Protein AF-A0A433WEA9-F1 (afdb_monomer_lite)

Organism: NCBI:txid1233460

pLDDT: mean 74.11, std 17.72, range [36.09, 95.31]

Sequence (149 aa):
MQQNKCPNCGATIFSIPPVAKDQLKVNVDCEYCGSQFTISNPAYRPEPVVNTTINTFTATYTHTNTATQSGNSGWKNAPDWQHKVTRFLGYFVGWLLLPLVIGCWIGSFRDPAGLPYLVSIMLTGFVFFFILLARASSRELRKRKNEGR

Structure (mmCIF, N/CA/C/O backbone):
data_AF-A0A433WEA9-F1
#
_entry.id   AF-A0A433WEA9-F1
#
loop_
_atom_site.group_PDB
_atom_site.id
_atom_site.type_symbol
_atom_site.label_atom_id
_atom_site.label_alt_id
_atom_site.label_comp_id
_atom_site.label_asym_id
_atom_site.label_entity_id
_atom_site.label_seq_id
_atom_site.pdbx_PDB_ins_code
_atom_site.Cartn_x
_atom_site.Cartn_y
_atom_site.Cartn_z
_atom_site.occupancy
_atom_site.B_iso_or_equiv
_atom_site.auth_seq_id
_atom_site.auth_comp_id
_atom_site.auth_asym_id
_atom_site.auth_atom_id
_atom_site.pdbx_PDB_model_num
ATOM 1 N N . MET A 1 1 ? -12.348 34.747 18.398 1.00 49.44 1 MET A N 1
ATOM 2 C CA . MET A 1 1 ? -12.933 33.553 17.751 1.00 49.44 1 MET A CA 1
ATOM 3 C C . MET A 1 1 ? -12.244 32.335 18.350 1.00 49.44 1 MET A C 1
ATOM 5 O O . MET A 1 1 ? -11.028 32.249 18.232 1.00 49.44 1 MET A O 1
ATOM 9 N N . GLN A 1 2 ? -12.955 31.480 19.091 1.00 57.06 2 GLN A N 1
ATOM 10 C CA . GLN A 1 2 ? -12.360 30.251 19.635 1.00 57.06 2 GLN A CA 1
ATOM 11 C C . GLN A 1 2 ? -12.162 29.258 18.487 1.00 57.06 2 GLN A C 1
ATOM 13 O O . GLN A 1 2 ? -13.126 28.879 17.831 1.00 57.06 2 GLN A O 1
ATOM 18 N N . GLN A 1 3 ? -10.910 28.889 18.219 1.00 62.62 3 GLN A N 1
ATOM 19 C CA . GLN A 1 3 ? -10.573 27.856 17.244 1.00 62.62 3 GLN A CA 1
ATOM 20 C C . GLN A 1 3 ? -10.531 26.518 17.973 1.00 62.62 3 GLN A C 1
ATOM 22 O O . GLN A 1 3 ? -9.592 26.249 18.721 1.00 62.62 3 GLN A O 1
ATOM 27 N N . ASN A 1 4 ? -11.540 25.681 17.754 1.00 67.31 4 ASN A N 1
ATOM 28 C CA . ASN A 1 4 ? -11.545 24.328 18.291 1.00 67.31 4 ASN A CA 1
ATOM 29 C C . ASN A 1 4 ? -11.061 23.367 17.205 1.00 67.31 4 ASN A C 1
ATOM 31 O O . ASN A 1 4 ? -11.465 23.450 16.045 1.00 67.31 4 ASN A O 1
ATOM 35 N N . LYS A 1 5 ? -10.148 22.465 17.564 1.00 76.12 5 LYS A N 1
ATOM 36 C CA . LYS A 1 5 ? -9.718 21.393 16.664 1.00 76.12 5 LYS A CA 1
ATOM 37 C C . LYS A 1 5 ? -10.638 20.202 16.854 1.00 76.12 5 LYS A C 1
ATOM 39 O O . LYS A 1 5 ? -10.938 19.825 17.984 1.00 76.12 5 LYS A O 1
ATOM 44 N N . CYS A 1 6 ? -11.062 19.599 15.751 1.00 73.00 6 CYS A N 1
ATOM 45 C CA . CYS A 1 6 ? -11.762 18.332 15.794 1.00 73.00 6 CYS A CA 1
ATOM 46 C C . CYS A 1 6 ? -10.814 17.263 16.368 1.00 73.00 6 CYS A C 1
ATOM 48 O O . CYS A 1 6 ? -9.728 17.065 15.817 1.00 73.00 6 CYS A O 1
ATOM 50 N N . PRO A 1 7 ? -11.201 16.546 17.434 1.00 69.12 7 PRO A N 1
ATOM 51 C CA . PRO A 1 7 ? -10.344 15.534 18.051 1.00 69.12 7 PRO A CA 1
ATOM 52 C C . PRO A 1 7 ? -10.155 14.293 17.167 1.00 69.12 7 PRO A C 1
ATOM 54 O O . PRO A 1 7 ? -9.205 13.543 17.362 1.00 69.12 7 PRO A O 1
ATOM 57 N N . ASN A 1 8 ? -11.037 14.081 16.187 1.00 70.00 8 ASN A N 1
ATOM 58 C CA . ASN A 1 8 ? -11.012 12.905 15.322 1.00 70.00 8 ASN A CA 1
ATOM 59 C C . ASN A 1 8 ? -10.096 13.081 14.096 1.00 70.00 8 ASN A C 1
ATOM 61 O O . ASN A 1 8 ? -9.381 12.159 13.716 1.00 70.00 8 ASN A O 1
ATOM 65 N N . CYS A 1 9 ? -10.094 14.263 13.471 1.00 69.75 9 CYS A N 1
ATOM 66 C CA . CYS A 1 9 ? -9.321 14.516 12.246 1.00 69.75 9 CYS A CA 1
ATOM 67 C C . CYS A 1 9 ? -8.274 15.634 12.367 1.00 69.75 9 CYS A C 1
ATOM 69 O O . CYS A 1 9 ? -7.503 15.844 11.435 1.00 69.75 9 CYS A O 1
ATOM 71 N N . GLY A 1 10 ? -8.242 16.371 13.481 1.00 74.56 10 GLY A N 1
ATOM 72 C CA . GLY A 1 10 ? -7.324 17.493 13.700 1.00 74.56 10 GLY A CA 1
ATOM 73 C C . GLY A 1 10 ? -7.672 18.773 12.933 1.00 74.56 10 GLY A C 1
ATOM 74 O O . GLY A 1 10 ? -6.985 19.780 13.109 1.00 74.56 10 GLY A O 1
ATOM 75 N N . ALA A 1 11 ? -8.732 18.763 12.116 1.00 77.38 11 ALA A N 1
ATOM 76 C CA . ALA A 1 11 ? -9.176 19.935 11.369 1.00 77.38 11 ALA A CA 1
ATOM 77 C C . ALA A 1 11 ? -9.688 21.031 12.313 1.00 77.38 11 ALA A C 1
ATOM 79 O O . ALA A 1 11 ? -10.390 20.757 13.288 1.00 77.38 11 ALA A O 1
ATOM 80 N N . THR A 1 12 ? -9.347 22.282 12.023 1.00 74.75 12 THR A N 1
ATOM 81 C CA . THR A 1 12 ? -9.877 23.450 12.732 1.00 74.75 12 THR A CA 1
ATOM 82 C C . THR A 1 12 ? -11.306 23.715 12.280 1.00 74.75 12 THR A C 1
ATOM 84 O O . THR A 1 12 ? -11.542 23.947 11.095 1.00 74.75 12 THR A O 1
ATOM 87 N N . ILE A 1 13 ? -12.248 23.699 13.220 1.00 68.94 13 ILE A N 1
ATOM 88 C CA . ILE A 1 13 ? -13.627 24.119 12.976 1.00 68.94 13 ILE A CA 1
ATOM 89 C C . ILE A 1 13 ? -13.806 25.574 13.428 1.00 68.94 13 ILE A C 1
ATOM 91 O O . ILE A 1 13 ? -13.373 25.959 14.517 1.00 68.94 13 ILE A O 1
ATOM 95 N N . PHE A 1 14 ? -14.417 26.394 12.572 1.00 63.12 14 PHE A N 1
ATOM 96 C CA . PHE A 1 14 ? -14.624 27.829 12.820 1.00 63.12 14 PHE A CA 1
ATOM 97 C C . PHE A 1 14 ? -16.088 28.178 13.123 1.00 63.12 14 PHE A C 1
ATOM 99 O O . PHE A 1 14 ? -16.366 29.236 13.685 1.00 63.12 14 PHE A O 1
ATOM 106 N N . SER A 1 15 ? -17.015 27.284 12.787 1.00 59.97 15 SER A N 1
ATOM 107 C CA . SER A 1 15 ? -18.461 27.469 12.873 1.00 59.97 15 SER A CA 1
ATOM 108 C C . SER A 1 15 ? -19.036 26.689 14.056 1.00 59.97 15 SER A C 1
ATOM 110 O O . SER A 1 15 ? -19.519 25.569 13.920 1.00 59.97 15 SER A O 1
ATOM 112 N N . ILE A 1 16 ? -18.992 27.285 15.249 1.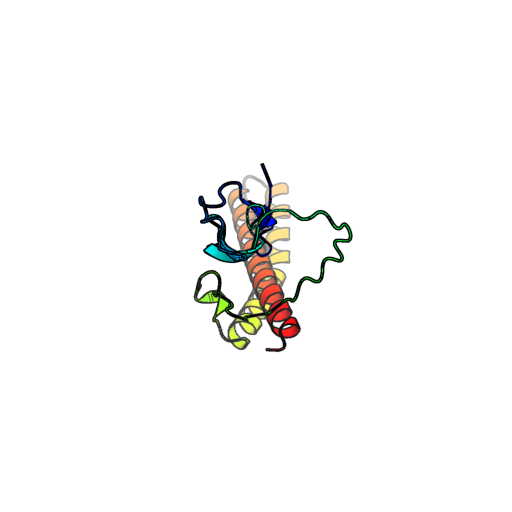00 63.91 16 ILE A N 1
ATOM 113 C CA . ILE A 1 16 ? -19.859 26.839 16.347 1.00 63.91 16 ILE A CA 1
ATOM 114 C C . ILE A 1 16 ? -21.233 27.475 16.075 1.00 63.91 16 ILE A C 1
ATOM 116 O O . ILE A 1 16 ? -21.286 28.703 15.946 1.00 63.91 16 ILE A O 1
ATOM 120 N N . PRO A 1 17 ? -22.326 26.700 15.935 1.00 63.97 17 PRO A N 1
ATOM 121 C CA . PRO A 1 17 ? -23.653 27.270 15.709 1.00 63.97 17 PRO A CA 1
ATOM 122 C C . PRO A 1 17 ? -24.028 28.219 16.861 1.00 63.97 17 PRO A C 1
ATOM 124 O O . PRO A 1 17 ? -23.557 28.023 17.981 1.00 63.97 17 PRO A O 1
ATOM 127 N N . PRO A 1 18 ? -24.844 29.262 16.630 1.00 61.62 18 PRO A N 1
ATOM 128 C CA . PRO A 1 18 ? -25.286 30.147 17.702 1.00 61.62 18 PRO A CA 1
ATOM 129 C C . PRO A 1 18 ? -26.124 29.349 18.709 1.00 61.62 18 PRO A C 1
ATOM 131 O O . PRO A 1 18 ? -27.197 28.850 18.380 1.00 61.62 18 PRO A O 1
ATOM 134 N N . VAL A 1 19 ? -25.616 29.208 19.933 1.00 65.31 19 VAL A N 1
ATOM 135 C CA . VAL A 1 19 ? -26.242 28.393 20.985 1.00 65.31 19 VAL A CA 1
ATOM 136 C C . VAL A 1 19 ? -26.919 29.280 22.017 1.00 65.31 19 VAL A C 1
ATOM 138 O O . VAL A 1 19 ? -26.399 30.339 22.373 1.00 65.31 19 VAL A O 1
ATOM 141 N N . ALA A 1 20 ? -28.063 28.825 22.531 1.00 65.88 20 ALA A N 1
ATOM 142 C CA . ALA A 1 20 ? -28.733 29.445 23.666 1.00 65.88 20 ALA A CA 1
ATOM 143 C C . ALA A 1 20 ? -27.798 29.545 24.889 1.00 65.88 20 ALA A C 1
ATOM 145 O O . ALA A 1 20 ? -26.991 28.651 25.158 1.00 65.88 20 ALA A O 1
ATOM 146 N N . LYS A 1 21 ? -27.924 30.641 25.648 1.00 62.97 21 LYS A N 1
ATOM 147 C CA . LYS A 1 21 ? -27.084 30.948 26.825 1.00 62.97 21 LYS A CA 1
ATOM 148 C C . LYS A 1 21 ? -27.266 29.962 27.985 1.00 62.97 21 LYS A C 1
ATOM 150 O O . LYS A 1 21 ? -26.423 29.922 28.875 1.00 62.97 21 LYS A O 1
ATOM 155 N N . ASP A 1 22 ? -28.302 29.134 27.922 1.00 64.75 22 ASP A N 1
ATOM 156 C CA . ASP A 1 22 ? -28.703 28.216 28.992 1.00 64.75 22 ASP A CA 1
ATOM 157 C C . ASP A 1 22 ? -28.198 26.781 28.757 1.00 64.75 22 ASP A C 1
ATOM 159 O O . ASP A 1 22 ? -28.469 25.876 29.541 1.00 64.75 22 ASP A O 1
ATOM 163 N N . GLN A 1 23 ? -27.446 26.542 27.677 1.00 64.69 23 GLN A N 1
ATOM 164 C CA . GLN A 1 23 ? -26.868 25.231 27.380 1.00 64.69 23 GLN A CA 1
ATOM 165 C C . GLN A 1 23 ? -25.390 25.181 27.772 1.00 64.69 23 GLN A C 1
ATOM 167 O O . GLN A 1 23 ? -24.558 25.837 27.148 1.00 64.69 23 GLN A O 1
ATOM 172 N N . LEU A 1 24 ? -25.065 24.362 28.782 1.00 66.88 24 LEU A N 1
ATOM 173 C CA . LEU A 1 24 ? -23.695 24.134 29.270 1.00 66.88 24 LEU A CA 1
ATOM 174 C C . LEU A 1 24 ? -22.800 23.470 28.214 1.00 66.88 24 LEU A C 1
ATOM 176 O O . LEU A 1 24 ? -21.609 23.763 28.121 1.00 66.88 24 LEU A O 1
ATOM 180 N N . LYS A 1 25 ? -23.367 22.551 27.430 1.00 74.56 25 LYS A N 1
ATOM 181 C CA . LYS A 1 25 ? -22.650 21.766 26.423 1.00 74.56 25 LYS A CA 1
ATOM 182 C C . LYS A 1 25 ? -23.329 21.905 25.073 1.00 74.56 25 LYS A C 1
ATOM 184 O O . LYS A 1 25 ? -24.553 21.890 24.988 1.00 74.56 25 LYS A O 1
ATOM 189 N N . VAL A 1 26 ? -22.508 22.002 24.039 1.00 73.50 26 VAL A N 1
ATOM 190 C CA . VAL A 1 26 ? -22.932 22.153 22.650 1.00 73.50 26 VAL A CA 1
ATOM 191 C C . VAL A 1 26 ? -22.391 20.987 21.862 1.00 73.50 26 VAL A C 1
ATOM 193 O O . VAL A 1 26 ? -21.183 20.746 21.891 1.00 73.50 26 VAL A O 1
ATOM 196 N N . ASN A 1 27 ? -23.260 20.310 21.124 1.00 76.81 27 ASN A N 1
ATOM 197 C CA . ASN A 1 27 ? -22.828 19.347 20.127 1.00 76.81 27 ASN A CA 1
ATOM 198 C C . ASN A 1 27 ? -22.401 20.101 18.868 1.00 76.81 27 ASN A C 1
ATOM 200 O O . ASN A 1 27 ? -23.181 20.866 18.306 1.00 76.81 27 ASN A O 1
ATOM 204 N N . VAL A 1 28 ? -21.158 19.895 18.447 1.00 75.62 28 VAL A N 1
ATOM 205 C CA . VAL A 1 28 ? -20.608 20.488 17.232 1.00 75.62 28 VAL A CA 1
ATOM 206 C C . VAL A 1 28 ? -20.254 19.385 16.255 1.00 75.62 28 VAL A C 1
ATOM 208 O O . VAL A 1 28 ? -19.509 18.460 16.587 1.00 75.62 28 VAL A O 1
ATOM 211 N N . ASP A 1 29 ? -20.783 19.515 15.046 1.00 72.62 29 ASP A N 1
ATOM 212 C CA . ASP A 1 29 ? -20.524 18.595 13.951 1.00 72.62 29 ASP A CA 1
ATOM 213 C C . ASP A 1 29 ? -19.294 19.055 13.166 1.00 72.62 29 ASP A C 1
ATOM 215 O O . ASP A 1 29 ? -19.166 20.210 12.760 1.00 72.62 29 ASP A O 1
ATOM 219 N N . CYS A 1 30 ? -18.346 18.146 12.961 1.00 72.69 30 CYS A N 1
ATOM 220 C CA . CYS A 1 30 ? -17.181 18.408 12.137 1.00 72.69 30 CYS A CA 1
ATOM 221 C C . CYS A 1 30 ? -17.518 18.163 10.667 1.00 72.69 30 CYS A C 1
ATOM 223 O O . CYS A 1 30 ? -17.602 17.012 10.244 1.00 72.69 30 CYS A O 1
ATOM 225 N N . GLU A 1 31 ? -17.603 19.225 9.869 1.00 69.75 31 GLU A N 1
ATOM 226 C CA . GLU A 1 31 ? -17.849 19.138 8.420 1.00 69.75 31 GLU A CA 1
ATOM 227 C C . GLU A 1 31 ? -16.824 18.262 7.679 1.00 69.75 31 GLU A C 1
ATOM 229 O O . GLU A 1 31 ? -17.148 17.615 6.689 1.00 69.75 31 GLU A O 1
ATOM 234 N N . TYR A 1 32 ? -15.588 18.181 8.183 1.00 72.50 32 TYR A N 1
ATOM 235 C CA . TYR A 1 32 ? -14.501 17.461 7.515 1.00 72.50 32 TYR A CA 1
ATOM 236 C C . TYR A 1 32 ? -14.541 15.942 7.695 1.00 72.50 32 TYR A C 1
ATOM 238 O O . TYR A 1 32 ? -14.028 15.213 6.850 1.00 72.50 32 TYR A O 1
ATOM 246 N N . CYS A 1 33 ? -15.079 15.442 8.809 1.00 68.12 33 CYS A N 1
ATOM 247 C CA . CYS A 1 33 ? -15.088 14.000 9.086 1.00 68.12 33 CYS A CA 1
ATOM 248 C C . CYS A 1 33 ? -16.441 13.452 9.546 1.00 68.12 33 CYS A C 1
ATOM 250 O O . CYS A 1 33 ? -16.543 12.259 9.828 1.00 68.12 33 CYS A O 1
ATOM 252 N N . GLY A 1 34 ? -17.465 14.304 9.630 1.00 68.94 34 GLY A N 1
ATOM 253 C CA . GLY A 1 34 ? -18.811 13.940 10.063 1.00 68.94 34 GLY A CA 1
ATOM 254 C C . GLY A 1 34 ? -18.906 13.521 11.532 1.00 68.94 34 GLY A C 1
ATOM 255 O O . GLY A 1 34 ? -19.915 12.951 11.933 1.00 68.94 34 GLY A O 1
ATOM 256 N N . SER A 1 35 ? -17.862 13.744 12.341 1.00 68.00 35 SER A N 1
ATOM 257 C CA . SER A 1 35 ? -17.901 13.428 13.771 1.00 68.00 35 SER A CA 1
ATOM 258 C C . SER A 1 35 ? -18.591 14.538 14.550 1.00 68.00 35 SER A C 1
ATOM 260 O O . SER A 1 35 ? -18.257 15.706 14.351 1.00 68.00 35 SER A O 1
ATOM 262 N N . GLN A 1 36 ? -19.427 14.170 15.512 1.00 71.06 36 GLN A N 1
ATOM 263 C CA . GLN A 1 36 ? -19.987 15.098 16.485 1.00 71.06 36 GLN A CA 1
ATOM 264 C C . GLN A 1 36 ? -19.155 15.077 17.772 1.00 71.06 36 GLN A C 1
ATOM 266 O O . GLN A 1 36 ? -18.756 14.009 18.237 1.00 71.06 36 GLN A O 1
ATOM 271 N N . PHE A 1 37 ? -18.885 16.240 18.360 1.00 69.50 37 PHE A N 1
ATOM 272 C CA . PHE A 1 37 ? -18.234 16.336 19.665 1.00 69.50 37 PHE A CA 1
ATOM 273 C C . PHE A 1 37 ? -18.846 17.439 20.522 1.00 69.50 37 PHE A C 1
ATOM 275 O O . PHE A 1 37 ? -19.296 18.465 20.020 1.00 69.50 37 PHE A O 1
ATOM 282 N N . THR A 1 38 ? -18.865 17.222 21.836 1.00 74.44 38 THR A N 1
ATOM 283 C CA . THR A 1 38 ? -19.396 18.196 22.791 1.00 74.44 38 THR A CA 1
ATOM 284 C C . THR A 1 38 ? -18.308 19.170 23.219 1.00 74.44 38 THR A C 1
ATOM 286 O O . THR A 1 38 ? -17.294 18.743 23.775 1.00 74.44 38 THR A O 1
ATOM 289 N N . ILE A 1 39 ? -18.536 20.466 23.040 1.00 73.19 39 ILE A N 1
ATOM 290 C CA . ILE A 1 39 ? -17.711 21.519 23.642 1.00 73.19 39 ILE A CA 1
ATOM 291 C C . ILE A 1 39 ? -18.491 22.235 24.741 1.00 73.19 39 ILE A C 1
ATOM 293 O O . ILE A 1 39 ? -19.718 22.328 24.690 1.00 73.19 39 ILE A O 1
ATOM 297 N N . SER A 1 40 ? -17.778 22.736 25.748 1.00 70.44 40 SER A N 1
ATOM 298 C CA . SER A 1 40 ? -18.381 23.606 26.759 1.00 70.44 40 SER A CA 1
ATOM 299 C C . SER A 1 40 ? -18.727 24.948 26.120 1.00 70.44 40 SER A C 1
ATOM 301 O O . SER A 1 40 ? -17.881 25.536 25.442 1.00 70.44 40 SER A O 1
ATOM 303 N N . ASN A 1 41 ? -19.957 25.420 26.312 1.00 70.62 41 ASN A N 1
ATOM 304 C CA . ASN A 1 41 ? -20.397 26.703 25.784 1.00 70.62 41 ASN A CA 1
ATOM 305 C C . ASN A 1 41 ? -19.715 27.842 26.565 1.00 70.62 41 ASN A C 1
ATOM 307 O O . ASN A 1 41 ? -20.011 28.026 27.747 1.00 70.62 41 ASN A O 1
ATOM 311 N N . PRO A 1 42 ? -18.843 28.654 25.942 1.00 64.12 42 PRO A N 1
ATOM 312 C CA . PRO A 1 42 ? -18.173 29.754 26.636 1.00 64.12 42 PRO A CA 1
ATOM 313 C C . PRO A 1 42 ? -19.136 30.881 27.039 1.00 64.12 42 PRO A C 1
ATOM 315 O O . PRO A 1 42 ? -18.786 31.721 27.865 1.00 64.12 42 PRO A O 1
ATOM 318 N N . ALA A 1 43 ? -20.333 30.925 26.447 1.00 63.81 43 ALA A N 1
ATOM 319 C CA . ALA A 1 43 ? -21.373 31.892 26.767 1.00 63.81 43 ALA A CA 1
ATOM 320 C C . ALA A 1 43 ? -22.354 31.392 27.842 1.00 63.81 43 ALA A C 1
ATOM 322 O O . ALA A 1 43 ? -23.240 32.156 28.229 1.00 63.81 43 ALA A O 1
ATOM 323 N N . TYR A 1 44 ? -22.202 30.152 28.327 1.00 64.62 44 TYR A N 1
ATOM 324 C CA . TYR A 1 44 ? -23.042 29.621 29.396 1.00 64.62 44 TYR A CA 1
ATOM 325 C C . TYR A 1 44 ? -22.776 30.360 30.704 1.00 64.62 44 TYR A C 1
ATOM 327 O O . TYR A 1 44 ? -21.645 30.408 31.194 1.00 64.62 44 TYR A O 1
ATOM 335 N N . ARG A 1 45 ? -23.831 30.942 31.272 1.00 61.75 45 ARG A N 1
ATOM 336 C CA . ARG A 1 45 ? -23.803 31.581 32.588 1.00 61.75 45 ARG A CA 1
ATOM 337 C C . ARG A 1 45 ? -25.025 31.100 33.364 1.00 61.75 45 ARG A C 1
ATOM 339 O O . ARG A 1 45 ? -26.110 31.597 33.085 1.00 61.75 45 ARG A O 1
ATOM 346 N N . PRO A 1 46 ? -24.867 30.142 34.295 1.00 56.53 46 PRO A N 1
ATOM 347 C CA . PRO A 1 46 ? -26.010 29.546 34.976 1.00 56.53 46 PRO A CA 1
ATOM 348 C C . PRO A 1 46 ? -26.784 30.529 35.865 1.00 56.53 46 PRO A C 1
ATOM 350 O O . PRO A 1 46 ? -27.942 30.258 36.132 1.00 56.53 46 PRO A O 1
ATOM 353 N N . GLU A 1 47 ? -26.200 31.663 36.282 1.00 52.28 47 GLU A N 1
ATOM 354 C CA . GLU A 1 47 ? -26.840 32.681 37.137 1.00 52.28 47 GLU A CA 1
ATOM 355 C C . GLU A 1 47 ? -26.061 34.024 37.086 1.00 52.28 47 GLU A C 1
ATOM 357 O O . GLU A 1 47 ? -24.906 34.049 36.632 1.00 52.28 47 GLU A O 1
ATOM 362 N N . PRO A 1 48 ? -26.664 35.166 37.492 1.00 46.16 48 PRO A N 1
ATOM 363 C CA . PRO A 1 48 ? -26.015 36.475 37.462 1.00 46.16 48 PRO A CA 1
ATOM 364 C C . PRO A 1 48 ? -24.795 36.535 38.395 1.00 46.16 48 PRO A C 1
ATOM 366 O O . PRO A 1 48 ? -24.816 36.086 39.534 1.00 46.16 48 PRO A O 1
ATOM 369 N N . VAL A 1 49 ? -23.722 37.112 37.855 1.00 46.94 49 VAL A N 1
ATOM 370 C CA . VAL A 1 49 ? -22.375 37.282 38.418 1.00 46.94 49 VAL A CA 1
ATOM 371 C C . VAL A 1 49 ? -22.343 37.543 39.932 1.00 46.94 49 VAL A C 1
ATOM 373 O O . VAL A 1 49 ? -22.707 38.626 40.381 1.00 46.94 49 VAL A O 1
ATOM 376 N N . VAL A 1 50 ? -21.730 36.624 40.683 1.00 38.44 50 VAL A N 1
ATOM 377 C CA . VAL A 1 50 ? -20.934 36.967 41.870 1.00 38.44 50 VAL A CA 1
ATOM 378 C C . VAL A 1 50 ? -19.536 36.391 41.663 1.00 38.44 50 VAL A C 1
ATOM 380 O O . VAL A 1 50 ? -19.363 35.200 41.414 1.00 38.44 50 VAL A O 1
ATOM 383 N N . ASN A 1 51 ? -18.545 37.282 41.667 1.00 48.56 51 ASN A N 1
ATOM 384 C CA . ASN A 1 51 ? -17.139 36.971 41.446 1.00 48.56 51 ASN A CA 1
ATOM 385 C C . ASN A 1 51 ? -16.606 36.024 42.523 1.00 48.56 51 ASN A C 1
ATOM 387 O O . ASN A 1 51 ? -16.452 36.442 43.668 1.00 48.56 51 ASN A O 1
ATOM 391 N N . THR A 1 52 ? -16.171 34.831 42.125 1.00 38.97 52 THR A N 1
ATOM 392 C CA . THR A 1 52 ? -15.122 34.117 42.858 1.00 38.97 52 THR A CA 1
ATOM 393 C C . THR A 1 52 ? -14.312 33.234 41.920 1.00 38.97 52 THR A C 1
ATOM 395 O O . THR A 1 52 ? -14.788 32.287 41.300 1.00 38.97 52 THR A O 1
ATOM 398 N N . THR A 1 53 ? -13.051 33.617 41.792 1.00 45.75 53 THR A N 1
ATOM 399 C CA . THR A 1 53 ? -11.959 32.936 41.108 1.00 45.75 53 THR A CA 1
ATOM 400 C C . THR A 1 53 ? -11.698 31.569 41.746 1.00 45.75 53 THR A C 1
ATOM 402 O O . THR A 1 53 ? -11.563 31.497 42.962 1.00 45.75 53 THR A O 1
ATOM 405 N N . ILE A 1 54 ? -11.603 30.517 40.925 1.00 48.34 54 ILE A N 1
ATOM 406 C CA . ILE A 1 54 ? -10.557 29.467 40.848 1.00 48.34 54 ILE A CA 1
ATOM 407 C C . ILE A 1 54 ? -11.120 28.390 39.899 1.00 48.34 54 ILE A C 1
ATOM 409 O O . ILE A 1 54 ? -11.930 27.554 40.284 1.00 48.34 54 ILE A O 1
ATOM 413 N N . ASN A 1 55 ? -10.721 28.435 38.623 1.00 45.50 55 ASN A N 1
ATOM 414 C CA . ASN A 1 55 ? -11.118 27.439 37.623 1.00 45.50 55 ASN A CA 1
ATOM 415 C C . ASN A 1 55 ? -10.139 26.259 37.643 1.00 45.50 55 ASN A C 1
ATOM 417 O O . ASN A 1 55 ? -9.157 26.239 36.901 1.00 45.50 55 ASN A O 1
ATOM 421 N N . THR A 1 56 ? -10.409 25.254 38.469 1.00 45.84 56 THR A N 1
ATOM 422 C CA . THR A 1 56 ? -9.861 23.907 38.284 1.00 45.84 56 THR A CA 1
ATOM 423 C C . THR A 1 56 ? -10.706 23.181 37.240 1.00 45.84 56 THR A C 1
ATOM 425 O O . THR A 1 56 ? -11.815 22.722 37.500 1.00 45.84 56 THR A O 1
ATOM 428 N N . PHE A 1 57 ? -10.186 23.093 36.017 1.00 49.00 57 PHE A N 1
ATOM 429 C CA . PHE A 1 57 ? -10.826 22.370 34.922 1.00 49.00 57 PHE A CA 1
ATOM 430 C C . PHE A 1 57 ? -10.774 20.860 35.180 1.00 49.00 57 PHE A C 1
ATOM 432 O O . PHE A 1 57 ? -9.718 20.243 35.075 1.00 49.00 57 PHE A O 1
ATOM 439 N N . THR A 1 58 ? -11.917 20.244 35.478 1.00 40.88 58 THR A N 1
ATOM 440 C CA . THR A 1 58 ? -12.078 18.783 35.445 1.00 40.88 58 THR A CA 1
ATOM 441 C C . THR A 1 58 ? -12.921 18.423 34.228 1.00 40.88 58 THR A C 1
ATOM 443 O O . THR A 1 58 ? -14.145 18.517 34.236 1.00 40.88 58 THR A O 1
ATOM 446 N N . ALA A 1 59 ? -12.258 18.049 33.134 1.00 40.44 59 ALA A N 1
ATOM 447 C CA . ALA A 1 59 ? -12.935 17.474 31.981 1.00 40.44 59 ALA A CA 1
ATOM 448 C C . ALA A 1 59 ? -13.313 16.024 32.316 1.00 40.44 59 ALA A C 1
ATOM 450 O O . ALA A 1 59 ? -12.453 15.153 32.413 1.00 40.44 59 ALA A O 1
ATOM 451 N N . THR A 1 60 ? -14.601 15.763 32.532 1.00 39.81 60 THR A N 1
ATOM 452 C CA . THR A 1 60 ? -15.119 14.398 32.675 1.00 39.81 60 THR A CA 1
ATOM 453 C C . THR A 1 60 ? -15.373 13.829 31.280 1.00 39.81 60 THR A C 1
ATOM 455 O O . THR A 1 60 ? -16.331 14.210 30.604 1.00 39.81 60 THR A O 1
ATOM 458 N N . TYR A 1 61 ? -14.488 12.942 30.830 1.00 42.59 61 TYR A N 1
ATOM 459 C CA . TYR A 1 61 ? -14.582 12.274 29.534 1.00 42.59 61 TYR A CA 1
ATOM 460 C C . TYR A 1 61 ? -15.561 11.104 29.631 1.00 42.59 61 TYR A C 1
ATOM 462 O O . TYR A 1 61 ? -15.298 10.117 30.312 1.00 42.59 61 TYR A O 1
ATOM 470 N N . THR A 1 62 ? -16.692 11.195 28.939 1.00 36.09 62 THR A N 1
ATOM 471 C CA . THR A 1 62 ? -17.537 10.030 28.663 1.00 36.09 62 THR A CA 1
ATOM 472 C C . THR A 1 62 ? -17.195 9.551 27.260 1.00 36.09 62 THR A C 1
ATOM 474 O O . THR A 1 62 ? -17.577 10.166 26.270 1.00 36.09 62 THR A O 1
ATOM 477 N N . HIS A 1 63 ? -16.414 8.472 27.172 1.00 37.22 63 HIS A N 1
ATOM 478 C CA . HIS A 1 63 ? -16.210 7.741 25.923 1.00 37.22 63 HIS A CA 1
ATOM 479 C C . HIS A 1 63 ? -17.523 7.030 25.572 1.00 37.22 63 HIS A C 1
ATOM 481 O O . HIS A 1 63 ? -17.720 5.859 25.892 1.00 37.22 63 HIS A O 1
ATOM 487 N N . THR A 1 64 ? -18.446 7.719 24.906 1.00 39.09 64 THR A N 1
ATOM 488 C CA . THR A 1 64 ? -19.418 7.007 24.083 1.00 39.09 64 THR A CA 1
ATOM 489 C C . THR A 1 64 ? -18.645 6.502 22.872 1.00 39.09 64 THR A C 1
ATOM 491 O O . THR A 1 64 ? -18.282 7.255 21.973 1.00 39.09 64 THR A O 1
ATOM 494 N N . ASN A 1 65 ? -18.320 5.208 22.887 1.00 43.31 65 ASN A N 1
ATOM 495 C CA . ASN A 1 65 ? -17.805 4.449 21.746 1.00 43.31 65 ASN A CA 1
ATOM 496 C C . ASN A 1 65 ? -18.875 4.363 20.641 1.00 43.31 65 ASN A C 1
ATOM 498 O O . ASN A 1 65 ? -19.209 3.290 20.150 1.00 43.31 65 ASN A O 1
ATOM 502 N N . THR A 1 66 ? -19.433 5.492 20.219 1.00 41.56 66 THR A N 1
ATOM 503 C CA . THR A 1 66 ? -20.134 5.579 18.948 1.00 41.56 66 THR A CA 1
ATOM 504 C C . THR A 1 66 ? -19.048 5.799 17.911 1.00 41.56 66 THR A C 1
ATOM 506 O O . THR A 1 66 ? -18.836 6.899 17.411 1.00 41.56 66 THR A O 1
ATOM 509 N N . ALA A 1 67 ? -18.282 4.739 17.646 1.00 44.47 67 ALA A N 1
ATOM 510 C CA . ALA A 1 67 ? -17.465 4.662 16.455 1.00 44.47 67 ALA A CA 1
ATOM 511 C C . ALA A 1 67 ? -18.432 4.710 15.268 1.00 44.47 67 ALA A C 1
ATOM 513 O O . ALA A 1 67 ? -18.884 3.681 14.772 1.00 44.47 67 ALA A O 1
ATOM 514 N N . THR A 1 68 ? -18.785 5.914 14.825 1.00 41.84 68 THR A N 1
ATOM 515 C CA . THR A 1 68 ? -19.279 6.145 13.476 1.00 41.84 68 THR A CA 1
ATOM 516 C C . THR A 1 68 ? -18.141 5.700 12.566 1.00 41.84 68 THR A C 1
ATOM 518 O O . THR A 1 68 ? -17.182 6.433 12.324 1.00 41.84 68 THR A O 1
ATOM 521 N N . GLN A 1 69 ? -18.185 4.421 12.173 1.00 44.81 69 GLN A N 1
ATOM 522 C CA . GLN A 1 69 ? -17.273 3.794 11.227 1.00 44.81 69 GLN A CA 1
ATOM 523 C C . GLN A 1 69 ? -17.181 4.715 10.014 1.00 44.81 69 GLN A C 1
ATOM 525 O O . GLN A 1 69 ? -18.123 4.831 9.234 1.00 44.81 69 GLN A O 1
ATOM 530 N N . SER A 1 70 ? -16.053 5.414 9.894 1.00 43.34 70 SER A N 1
ATOM 531 C CA . SER A 1 70 ? -15.782 6.321 8.788 1.00 43.34 70 SER A CA 1
ATOM 532 C C . SER A 1 70 ? -15.779 5.525 7.486 1.00 43.34 70 SER A C 1
ATOM 534 O O . SER A 1 70 ? -14.786 4.884 7.141 1.00 43.34 70 SER A O 1
ATOM 536 N N . GLY A 1 71 ? -16.920 5.536 6.797 1.00 46.50 71 GLY A N 1
ATOM 537 C CA . GLY A 1 71 ? -17.164 4.819 5.554 1.00 46.50 71 GLY A CA 1
ATOM 538 C C . GLY A 1 71 ? -17.076 3.302 5.713 1.00 46.50 71 GLY A C 1
ATOM 539 O O . GLY A 1 71 ? -15.988 2.741 5.851 1.00 46.50 71 GLY A O 1
ATOM 540 N N . ASN A 1 72 ? -18.216 2.622 5.589 1.00 52.09 72 ASN A N 1
ATOM 541 C CA . ASN A 1 72 ? -18.292 1.192 5.283 1.00 52.09 72 ASN A CA 1
ATOM 542 C C . ASN A 1 72 ? -17.698 0.915 3.885 1.00 52.09 72 ASN A C 1
ATOM 544 O O . ASN A 1 72 ? -18.399 0.501 2.967 1.00 52.09 72 ASN A O 1
ATOM 548 N N . SER A 1 73 ? -16.403 1.161 3.676 1.00 62.47 73 SER A N 1
ATOM 549 C CA . SER A 1 73 ? -15.723 0.594 2.521 1.00 62.47 73 SER A CA 1
ATOM 550 C C . SER A 1 73 ? -15.602 -0.902 2.785 1.00 62.47 73 SER A C 1
ATOM 552 O O . SER A 1 73 ? -15.120 -1.310 3.843 1.00 62.47 73 SER A O 1
ATOM 554 N N . GLY A 1 74 ? -16.062 -1.738 1.848 1.00 74.25 74 GLY A N 1
ATOM 555 C CA . GLY A 1 74 ? -16.025 -3.201 2.000 1.00 74.25 74 GLY A CA 1
ATOM 556 C C . GLY A 1 74 ? -14.641 -3.732 2.398 1.00 74.25 74 GLY A C 1
ATOM 557 O O . GLY A 1 74 ? -14.541 -4.732 3.097 1.00 74.25 74 GLY A O 1
ATOM 558 N N . TRP A 1 75 ? -13.578 -2.992 2.063 1.00 75.00 75 TRP A N 1
ATOM 559 C CA . TRP A 1 75 ? -12.210 -3.239 2.512 1.00 75.00 75 TRP A CA 1
ATOM 560 C C . TRP A 1 75 ? -12.021 -3.176 4.036 1.00 75.00 75 TRP A C 1
ATOM 562 O O . TRP A 1 75 ? -11.377 -4.053 4.592 1.00 75.00 75 TRP A O 1
ATOM 572 N N . LYS A 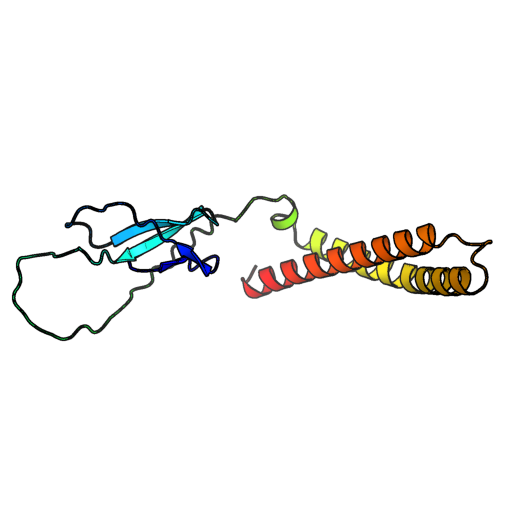1 76 ? -12.575 -2.177 4.737 1.00 74.75 76 LYS A N 1
ATOM 573 C CA . LYS A 1 76 ? -12.434 -2.051 6.202 1.00 74.75 76 LYS A CA 1
ATOM 574 C C . LYS A 1 76 ? -13.250 -3.081 6.976 1.00 74.75 76 LYS A C 1
ATOM 576 O O . LYS A 1 76 ? -12.925 -3.340 8.128 1.00 74.75 76 LYS A O 1
ATOM 581 N N . ASN A 1 77 ? -14.283 -3.653 6.360 1.00 77.31 77 ASN A N 1
ATOM 582 C CA . ASN A 1 77 ? -15.121 -4.699 6.953 1.00 77.31 77 ASN A CA 1
ATOM 583 C C . ASN A 1 77 ? -14.709 -6.110 6.513 1.00 77.31 77 ASN A C 1
ATOM 585 O O . ASN A 1 77 ? -15.317 -7.087 6.946 1.00 77.31 77 ASN A O 1
ATOM 589 N N . ALA A 1 78 ? -13.676 -6.235 5.675 1.00 81.19 78 ALA A N 1
ATOM 590 C CA . ALA A 1 78 ? -13.184 -7.528 5.240 1.00 81.19 78 ALA A CA 1
ATOM 591 C C . ALA A 1 78 ? -12.697 -8.353 6.451 1.00 81.19 78 ALA A C 1
ATOM 593 O O . ALA A 1 78 ? -12.087 -7.805 7.384 1.00 81.19 78 ALA A O 1
ATOM 594 N N . PRO A 1 79 ? -12.967 -9.668 6.479 1.00 84.38 79 PRO A N 1
ATOM 595 C CA . PRO A 1 79 ? -12.469 -10.543 7.529 1.00 84.38 79 PRO A CA 1
ATOM 596 C C . PRO A 1 79 ? -10.936 -10.614 7.508 1.00 84.38 79 PRO A C 1
ATOM 598 O O . PRO A 1 79 ? -10.302 -10.532 6.454 1.00 84.38 79 PRO A O 1
ATOM 601 N N . ASP A 1 80 ? -10.323 -10.814 8.677 1.00 85.75 80 ASP A N 1
ATOM 602 C CA . ASP A 1 80 ? -8.861 -10.772 8.843 1.00 85.75 80 ASP A CA 1
ATOM 603 C C . ASP A 1 80 ? -8.107 -11.721 7.912 1.00 85.75 80 ASP A C 1
ATOM 605 O O . ASP A 1 80 ? -6.980 -11.436 7.499 1.00 85.75 80 ASP A O 1
ATOM 609 N N . TRP A 1 81 ? -8.719 -12.854 7.562 1.00 86.25 81 TRP A N 1
ATOM 610 C CA . TRP A 1 81 ? -8.122 -13.809 6.639 1.00 86.25 81 TRP A CA 1
ATOM 611 C C . TRP A 1 81 ? -7.915 -13.199 5.245 1.00 86.25 81 TRP A C 1
ATOM 613 O O . TRP A 1 81 ? -6.857 -13.414 4.659 1.00 86.25 81 TRP A O 1
ATOM 623 N N . GLN A 1 82 ? -8.839 -12.367 4.747 1.00 88.56 82 GLN A N 1
ATOM 624 C CA . GLN A 1 82 ? -8.690 -11.688 3.453 1.00 88.56 82 GLN A CA 1
ATOM 625 C C . GLN A 1 82 ? -7.525 -10.700 3.485 1.00 88.56 82 GLN A C 1
ATOM 627 O O . GLN A 1 82 ? -6.718 -10.651 2.554 1.00 88.56 82 GLN A O 1
ATOM 632 N N . HIS A 1 83 ? -7.368 -9.962 4.585 1.00 86.81 83 HIS A N 1
ATOM 633 C CA . HIS A 1 83 ? -6.229 -9.068 4.766 1.00 86.81 83 HIS A CA 1
ATOM 634 C C . HIS A 1 83 ? -4.902 -9.841 4.841 1.00 86.81 83 HIS A C 1
ATOM 636 O O . HIS A 1 83 ? -3.921 -9.453 4.196 1.00 86.81 83 HIS A O 1
ATOM 642 N N . LYS A 1 84 ? -4.861 -10.973 5.558 1.00 88.81 84 LYS A N 1
ATOM 643 C CA . LYS A 1 84 ? -3.679 -11.852 5.618 1.00 88.81 84 LYS A CA 1
ATOM 644 C C . LYS A 1 84 ? -3.313 -12.406 4.238 1.00 88.81 84 LYS A C 1
ATOM 646 O O . LYS A 1 84 ? -2.147 -12.315 3.857 1.00 88.81 84 LYS A O 1
ATOM 651 N N . VAL A 1 85 ? -4.293 -12.900 3.478 1.00 91.31 85 VAL A N 1
ATOM 652 C CA . VAL A 1 85 ? -4.089 -13.402 2.108 1.00 91.31 85 VAL A CA 1
ATOM 653 C C . VAL A 1 85 ? -3.586 -12.289 1.197 1.00 91.31 85 VAL A C 1
ATOM 655 O O . VAL A 1 85 ? -2.571 -12.466 0.534 1.00 91.31 85 VAL A O 1
ATOM 658 N N . THR A 1 86 ? -4.213 -11.111 1.226 1.00 90.00 86 THR A N 1
ATOM 659 C CA . THR A 1 86 ? -3.801 -9.972 0.386 1.00 90.00 86 THR A CA 1
ATOM 660 C C . THR A 1 86 ? -2.386 -9.506 0.723 1.00 90.00 86 THR A C 1
ATOM 662 O O . THR A 1 86 ? -1.602 -9.179 -0.165 1.00 90.00 86 THR A O 1
ATOM 665 N N . ARG A 1 87 ? -2.024 -9.516 2.012 1.00 90.81 87 ARG A N 1
ATOM 666 C CA . ARG A 1 87 ? -0.664 -9.211 2.462 1.00 90.81 87 ARG A CA 1
ATOM 667 C C . ARG A 1 87 ? 0.337 -10.227 1.918 1.00 90.81 87 ARG A C 1
ATOM 669 O O . ARG A 1 87 ? 1.369 -9.819 1.393 1.00 90.81 87 ARG A O 1
ATOM 676 N N . PHE A 1 88 ? 0.058 -11.520 2.075 1.00 92.38 88 PHE A N 1
ATOM 677 C CA . PHE A 1 88 ? 0.951 -12.579 1.612 1.00 92.38 88 PHE A CA 1
ATOM 678 C C . PHE A 1 88 ? 1.115 -12.533 0.093 1.00 92.38 88 PHE A C 1
ATOM 680 O O . PHE A 1 88 ? 2.239 -12.466 -0.392 1.00 92.38 88 PHE A O 1
ATOM 687 N N . LEU A 1 89 ? 0.003 -12.468 -0.641 1.00 91.94 89 LEU A N 1
ATOM 688 C CA . LEU A 1 89 ? -0.008 -12.413 -2.097 1.00 91.94 89 LEU A CA 1
ATOM 689 C C . LEU A 1 89 ? 0.732 -11.177 -2.617 1.00 91.94 89 LEU A C 1
ATOM 691 O O . LEU A 1 89 ? 1.576 -11.302 -3.495 1.00 91.94 89 LEU A O 1
ATOM 695 N N . GLY A 1 90 ? 0.471 -9.996 -2.049 1.00 89.81 90 GLY A N 1
ATOM 696 C CA . GLY A 1 90 ? 1.124 -8.763 -2.485 1.00 89.81 90 GLY A CA 1
ATOM 697 C C . GLY A 1 90 ? 2.638 -8.779 -2.263 1.00 89.81 90 GLY A C 1
ATOM 698 O O . GLY A 1 90 ? 3.385 -8.364 -3.147 1.00 89.81 90 GLY A O 1
ATOM 699 N N . TYR A 1 91 ? 3.113 -9.314 -1.132 1.00 92.19 91 TYR A N 1
ATOM 700 C CA . TYR A 1 91 ? 4.553 -9.477 -0.917 1.00 92.19 91 TYR A CA 1
ATOM 701 C C . TYR A 1 91 ? 5.155 -10.562 -1.803 1.00 92.19 91 TYR A C 1
ATOM 703 O O . TYR A 1 91 ? 6.214 -10.324 -2.368 1.00 92.19 91 TYR A O 1
ATOM 711 N N . PHE A 1 92 ? 4.495 -11.711 -1.954 1.00 93.88 92 PHE A N 1
ATOM 712 C CA . PHE A 1 92 ? 4.982 -12.816 -2.778 1.00 93.88 92 PHE A CA 1
ATOM 713 C C . PHE A 1 92 ? 5.108 -12.408 -4.250 1.00 93.88 92 PHE A C 1
ATOM 715 O O . PHE A 1 92 ? 6.181 -12.531 -4.835 1.00 93.88 92 PHE A O 1
ATOM 722 N N . VAL A 1 93 ? 4.041 -11.842 -4.823 1.00 92.69 93 VAL A N 1
ATOM 723 C CA . VAL A 1 93 ? 4.022 -11.340 -6.204 1.00 92.69 93 VAL A CA 1
ATOM 724 C C . VAL A 1 93 ? 5.023 -10.200 -6.376 1.00 92.69 93 VAL A C 1
ATOM 726 O O . VAL A 1 93 ? 5.789 -10.202 -7.335 1.00 92.69 93 VAL A O 1
ATOM 729 N N . GLY A 1 94 ? 5.069 -9.254 -5.432 1.00 90.12 94 GLY A N 1
ATOM 730 C CA . GLY A 1 94 ? 6.022 -8.147 -5.475 1.00 90.12 94 GLY A CA 1
ATOM 731 C C . GLY A 1 94 ? 7.478 -8.619 -5.478 1.00 90.12 94 GLY A C 1
ATOM 732 O O . GLY A 1 94 ? 8.268 -8.130 -6.277 1.00 90.12 94 GLY A O 1
ATOM 733 N N . TRP A 1 95 ? 7.827 -9.597 -4.636 1.00 91.38 95 TRP A N 1
ATOM 734 C CA . TRP A 1 95 ? 9.182 -10.159 -4.575 1.00 91.38 95 TRP A CA 1
ATOM 735 C C . TRP A 1 95 ? 9.541 -10.967 -5.821 1.00 91.38 95 TRP A C 1
ATOM 737 O O . TRP A 1 95 ? 10.664 -10.872 -6.304 1.00 91.38 95 TRP A O 1
ATOM 747 N N . LEU A 1 96 ? 8.587 -11.734 -6.354 1.00 94.38 96 LEU A N 1
ATOM 748 C CA . LEU A 1 96 ? 8.780 -12.543 -7.555 1.00 94.38 96 LEU A CA 1
ATOM 749 C C . LEU A 1 96 ? 8.985 -11.672 -8.801 1.00 94.38 96 LEU A C 1
ATOM 751 O O . LEU A 1 96 ? 9.817 -11.990 -9.647 1.00 94.38 96 LEU A O 1
ATOM 755 N N . LEU A 1 97 ? 8.263 -10.553 -8.901 1.00 93.62 97 LEU A N 1
ATOM 756 C CA . LEU A 1 97 ? 8.366 -9.627 -10.030 1.00 93.62 97 LEU A CA 1
ATOM 757 C C . LEU A 1 97 ? 9.536 -8.640 -9.910 1.00 93.62 97 LEU A C 1
ATOM 759 O O . LEU A 1 97 ? 9.990 -8.124 -10.927 1.00 93.62 97 LEU A O 1
ATOM 763 N N . LEU A 1 98 ? 10.059 -8.388 -8.707 1.00 93.56 98 LEU A N 1
ATOM 764 C CA . LEU A 1 98 ? 11.182 -7.472 -8.482 1.00 93.56 98 LEU A CA 1
ATOM 765 C C . LEU A 1 98 ? 12.415 -7.751 -9.375 1.00 93.56 98 LEU A C 1
ATOM 767 O O . LEU A 1 98 ? 12.865 -6.815 -10.040 1.00 93.56 98 LEU A O 1
ATOM 771 N N . PRO A 1 99 ? 12.968 -8.981 -9.454 1.00 94.62 99 PRO A N 1
ATOM 772 C CA . PRO A 1 99 ? 14.123 -9.252 -10.314 1.00 94.62 99 PRO A CA 1
ATOM 773 C C . PRO A 1 99 ? 13.805 -9.057 -11.800 1.00 94.62 99 PRO A C 1
ATOM 775 O O . PRO A 1 99 ? 14.668 -8.612 -12.553 1.00 94.62 99 PRO A O 1
ATOM 778 N N . LEU A 1 100 ? 12.563 -9.324 -12.217 1.00 93.44 100 LEU A N 1
ATOM 779 C CA . LEU A 1 100 ? 12.117 -9.108 -13.592 1.00 93.44 100 LEU A CA 1
ATOM 780 C C . LEU A 1 100 ? 12.076 -7.614 -13.927 1.00 93.44 100 LEU A C 1
ATOM 782 O O . LEU A 1 100 ? 12.594 -7.209 -14.962 1.00 93.44 100 LEU A O 1
ATOM 786 N N . VAL A 1 101 ? 11.545 -6.783 -13.025 1.00 95.31 101 VAL A N 1
ATOM 787 C CA . VAL A 1 101 ? 11.558 -5.319 -13.174 1.00 95.31 101 VAL A CA 1
ATOM 788 C C . VAL A 1 101 ? 12.988 -4.787 -13.266 1.00 95.31 101 VAL A C 1
ATOM 790 O O . VAL A 1 101 ? 13.283 -3.977 -14.143 1.00 95.31 101 VAL A O 1
ATOM 793 N N . ILE A 1 102 ? 13.890 -5.260 -12.400 1.00 94.75 102 ILE A N 1
ATOM 794 C CA . ILE A 1 102 ? 15.309 -4.873 -12.432 1.00 94.75 102 ILE A CA 1
ATOM 795 C C . ILE A 1 102 ? 15.942 -5.275 -13.773 1.00 94.75 102 ILE A C 1
ATOM 797 O O . ILE A 1 102 ? 16.625 -4.463 -14.395 1.00 94.75 102 ILE A O 1
ATOM 801 N N . GLY A 1 103 ? 15.669 -6.491 -14.255 1.00 93.69 103 GLY A N 1
ATOM 802 C CA . GLY A 1 103 ? 16.123 -6.966 -15.563 1.00 93.69 103 GLY A CA 1
ATOM 803 C C . GLY A 1 103 ? 15.610 -6.109 -16.723 1.00 93.69 103 GLY A C 1
ATOM 804 O O . GLY A 1 103 ? 16.394 -5.739 -17.595 1.00 93.69 103 GLY A O 1
ATOM 805 N N . CYS A 1 104 ? 14.329 -5.725 -16.706 1.00 93.06 104 CYS A N 1
ATOM 806 C CA . CYS A 1 104 ? 13.743 -4.829 -17.705 1.00 93.06 104 CYS A CA 1
ATOM 807 C C . CYS A 1 104 ? 14.420 -3.455 -17.716 1.00 93.06 104 CYS A C 1
ATOM 809 O O . CYS A 1 104 ? 14.738 -2.955 -18.790 1.00 93.06 104 CYS A O 1
ATOM 811 N N . TRP A 1 105 ? 14.707 -2.869 -16.550 1.00 94.94 105 TRP A N 1
ATOM 812 C CA . TRP A 1 105 ? 15.443 -1.603 -16.479 1.00 94.94 105 TRP A CA 1
ATOM 813 C C . TRP A 1 105 ? 16.857 -1.720 -17.052 1.00 94.94 105 TRP A C 1
ATOM 815 O O . TRP A 1 105 ? 17.255 -0.881 -17.856 1.00 94.94 105 TRP A O 1
ATOM 825 N N . ILE A 1 106 ? 17.596 -2.778 -16.704 1.00 93.75 106 ILE A N 1
ATOM 826 C CA . ILE A 1 106 ? 18.935 -3.027 -17.264 1.00 93.75 106 ILE A CA 1
ATOM 827 C C . ILE A 1 106 ? 18.863 -3.186 -18.789 1.00 93.75 106 ILE A C 1
ATOM 829 O O . ILE A 1 106 ? 19.700 -2.632 -19.500 1.00 93.75 106 ILE A O 1
ATOM 833 N N . GLY A 1 107 ? 17.861 -3.913 -19.292 1.00 92.00 107 GLY A N 1
ATOM 834 C CA . GLY A 1 107 ? 17.614 -4.085 -20.723 1.00 92.00 107 GLY A CA 1
ATOM 835 C C . GLY A 1 107 ? 17.321 -2.762 -21.427 1.00 92.00 107 GLY A C 1
ATOM 836 O O . GLY A 1 107 ? 18.004 -2.428 -22.389 1.00 92.00 107 GLY A O 1
ATOM 837 N N . SER A 1 108 ? 16.385 -1.967 -20.898 1.00 92.25 108 SER A N 1
ATOM 838 C CA . SER A 1 108 ? 16.035 -0.650 -21.445 1.00 92.25 108 SER A CA 1
ATOM 839 C C . SER A 1 108 ? 17.221 0.320 -21.476 1.00 92.25 108 SER A C 1
ATOM 841 O O . SER A 1 108 ? 17.307 1.135 -22.387 1.00 92.25 108 SER A O 1
ATOM 843 N N . PHE A 1 109 ? 18.147 0.237 -20.513 1.00 92.12 109 PHE A N 1
ATOM 844 C CA . PHE A 1 109 ? 19.359 1.064 -20.520 1.00 92.12 109 PHE A CA 1
ATOM 845 C C . PHE A 1 109 ? 20.438 0.569 -21.485 1.00 92.12 109 PHE A C 1
ATOM 847 O O . PHE A 1 109 ? 21.236 1.375 -21.958 1.00 92.12 109 PHE A O 1
ATOM 854 N N . ARG A 1 110 ? 20.499 -0.740 -21.758 1.00 92.94 110 ARG A N 1
ATOM 855 C CA . ARG A 1 110 ? 21.491 -1.318 -22.675 1.00 92.94 110 ARG A CA 1
ATOM 856 C C . ARG A 1 110 ? 21.081 -1.213 -24.137 1.00 92.94 110 ARG A C 1
ATOM 858 O O . ARG A 1 110 ? 21.940 -0.947 -24.968 1.00 92.94 110 ARG A O 1
ATOM 865 N N . ASP A 1 111 ? 19.806 -1.428 -24.436 1.00 90.69 111 ASP A N 1
ATOM 866 C CA . ASP A 1 111 ? 19.269 -1.358 -25.791 1.00 90.69 111 ASP A CA 1
ATOM 867 C C . ASP A 1 111 ? 17.870 -0.713 -25.785 1.00 90.69 111 ASP A C 1
ATOM 869 O O . ASP A 1 111 ? 16.847 -1.402 -25.674 1.00 90.69 111 ASP A O 1
ATOM 873 N N . PRO A 1 112 ? 17.800 0.626 -25.892 1.00 81.94 112 PRO A N 1
ATOM 874 C CA . PRO A 1 112 ? 16.533 1.344 -25.846 1.00 81.94 112 PRO A CA 1
ATOM 875 C C . PRO A 1 112 ? 15.653 1.098 -27.079 1.00 81.94 112 PRO A C 1
ATOM 877 O O . PRO A 1 112 ? 14.455 1.374 -27.023 1.00 81.94 112 PRO A O 1
ATOM 880 N N . ALA A 1 113 ? 16.220 0.590 -28.181 1.00 84.88 113 ALA A N 1
ATOM 881 C CA . ALA A 1 113 ? 15.462 0.249 -29.382 1.00 84.88 113 ALA A CA 1
ATOM 882 C C . ALA A 1 113 ? 14.749 -1.106 -29.232 1.00 84.88 113 ALA A C 1
ATOM 884 O O . ALA A 1 113 ? 13.641 -1.274 -29.738 1.00 84.88 113 ALA A O 1
ATOM 885 N N . GLY A 1 114 ? 15.359 -2.049 -28.506 1.00 84.56 114 GLY A N 1
ATOM 886 C CA . GLY A 1 114 ? 14.799 -3.379 -28.263 1.00 84.56 114 GLY A CA 1
ATOM 887 C C . GLY A 1 114 ? 13.728 -3.438 -27.168 1.00 84.56 114 GLY A C 1
ATOM 888 O O . GLY A 1 114 ? 12.845 -4.294 -27.233 1.00 84.56 114 GLY A O 1
ATOM 889 N N . LEU A 1 115 ? 13.774 -2.550 -26.162 1.00 83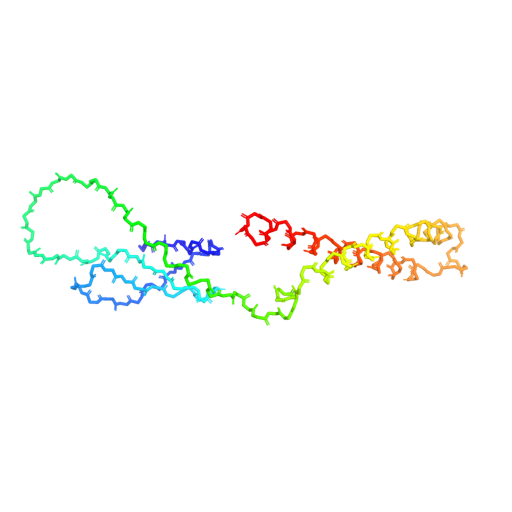.06 115 LEU A N 1
ATOM 890 C CA . LEU A 1 115 ? 12.857 -2.609 -25.015 1.00 83.06 115 LEU A CA 1
ATOM 891 C C . LEU A 1 115 ? 12.344 -1.216 -24.599 1.00 83.06 115 LEU A C 1
ATOM 893 O O . LEU A 1 115 ? 13.036 -0.494 -23.872 1.00 83.06 115 LEU A O 1
ATOM 897 N N . PRO A 1 116 ? 11.120 -0.826 -25.012 1.00 88.06 116 PRO A N 1
ATOM 898 C CA . PRO A 1 116 ? 10.605 0.511 -24.754 1.00 88.06 116 PRO A CA 1
ATOM 899 C C . PRO A 1 116 ? 10.443 0.769 -23.253 1.00 88.06 116 PRO A C 1
ATOM 901 O O . PRO A 1 116 ? 9.826 -0.018 -22.532 1.00 88.06 116 PRO A O 1
ATOM 904 N N . TYR A 1 117 ? 10.928 1.928 -22.795 1.00 89.44 117 TYR A N 1
ATOM 905 C CA . TYR A 1 117 ? 10.877 2.364 -21.390 1.00 89.44 117 TYR A CA 1
ATOM 906 C C . TYR A 1 117 ? 9.478 2.290 -20.764 1.00 89.44 117 TYR A C 1
ATOM 908 O O . TYR A 1 117 ? 9.345 2.068 -19.560 1.00 89.44 117 TYR A O 1
ATOM 916 N N . LEU A 1 118 ? 8.431 2.440 -21.582 1.00 90.88 118 LEU A N 1
ATOM 917 C CA . LEU A 1 118 ? 7.037 2.344 -21.155 1.00 90.88 118 LEU A CA 1
ATOM 918 C C . LEU A 1 118 ? 6.742 1.014 -20.439 1.00 90.88 118 LEU A C 1
ATOM 920 O O . LEU A 1 118 ? 6.047 1.007 -19.424 1.00 90.88 118 LEU A O 1
ATOM 924 N N . VAL A 1 119 ? 7.296 -0.098 -20.935 1.00 89.50 119 VAL A N 1
ATOM 925 C CA . VAL A 1 119 ? 7.079 -1.434 -20.361 1.00 89.50 119 VAL A CA 1
ATOM 926 C C . VAL A 1 119 ? 7.695 -1.509 -18.968 1.00 89.50 119 VAL A C 1
ATOM 928 O O . VAL A 1 119 ? 7.009 -1.885 -18.020 1.00 89.50 119 VAL A O 1
ATOM 931 N N . SER A 1 120 ? 8.946 -1.066 -18.821 1.00 92.00 120 SER A N 1
ATOM 932 C CA . SER A 1 120 ? 9.670 -1.033 -17.544 1.00 92.00 120 SER A CA 1
ATOM 933 C C . SER A 1 120 ? 8.965 -0.151 -16.505 1.00 92.00 120 SER A C 1
ATOM 935 O O . SER A 1 120 ? 8.838 -0.540 -15.341 1.00 92.00 120 SER A O 1
ATOM 937 N N . ILE A 1 121 ? 8.425 1.002 -16.918 1.00 94.44 121 ILE A N 1
ATOM 938 C CA . ILE A 1 121 ? 7.656 1.905 -16.045 1.00 94.44 121 ILE A CA 1
ATOM 939 C C . ILE A 1 121 ? 6.355 1.245 -15.571 1.00 94.44 121 ILE A C 1
ATOM 941 O O . ILE A 1 121 ? 6.079 1.239 -14.370 1.00 94.44 121 ILE A O 1
ATOM 945 N N . MET A 1 122 ? 5.576 0.653 -16.481 1.00 95.00 122 MET A N 1
ATOM 946 C CA . MET A 1 122 ? 4.307 -0.010 -16.146 1.00 95.00 122 MET A CA 1
ATOM 947 C C . MET A 1 122 ? 4.514 -1.173 -15.172 1.00 95.00 122 MET A C 1
ATOM 949 O O . MET A 1 122 ? 3.813 -1.281 -14.165 1.00 95.00 122 MET A O 1
ATOM 953 N N . LEU A 1 123 ? 5.526 -2.003 -15.425 1.00 93.19 123 LEU A N 1
ATOM 954 C CA . LEU A 1 123 ? 5.895 -3.131 -14.568 1.00 93.19 123 LEU A CA 1
ATOM 955 C C . LEU A 1 123 ? 6.352 -2.674 -13.175 1.00 93.19 123 LEU A C 1
ATOM 957 O O . LEU A 1 123 ? 5.944 -3.252 -12.167 1.00 93.19 123 LEU A O 1
ATOM 961 N N . THR A 1 124 ? 7.126 -1.588 -13.101 1.00 94.81 124 THR A N 1
ATOM 962 C CA . THR A 1 124 ? 7.528 -0.980 -11.822 1.00 94.81 124 THR A CA 1
ATOM 963 C C . THR A 1 124 ? 6.313 -0.460 -11.050 1.00 94.81 124 THR A C 1
ATOM 965 O O . THR A 1 124 ? 6.189 -0.711 -9.849 1.00 94.81 124 THR A O 1
ATOM 968 N N . GLY A 1 125 ? 5.385 0.217 -11.735 1.00 94.94 125 GLY A N 1
ATOM 969 C CA . GLY A 1 125 ? 4.130 0.690 -11.150 1.00 94.94 125 GLY A CA 1
ATOM 970 C C . GLY A 1 125 ? 3.271 -0.454 -10.610 1.00 94.94 125 GLY A C 1
ATOM 971 O O . GLY A 1 125 ? 2.744 -0.357 -9.503 1.00 94.94 125 GLY A O 1
ATOM 972 N N . PHE A 1 126 ? 3.198 -1.568 -11.340 1.00 93.56 126 PHE A N 1
ATOM 973 C CA . PHE A 1 126 ? 2.478 -2.768 -10.918 1.00 93.56 126 PHE A CA 1
ATOM 974 C C . PHE A 1 126 ? 3.083 -3.363 -9.641 1.00 93.56 126 PHE A C 1
ATOM 976 O O . PHE A 1 126 ? 2.374 -3.554 -8.655 1.00 93.56 126 PHE A O 1
ATOM 983 N N . VAL A 1 127 ? 4.404 -3.569 -9.594 1.00 93.69 127 VAL A N 1
ATOM 984 C CA . VAL A 1 127 ? 5.085 -4.068 -8.385 1.00 93.69 127 VAL A CA 1
ATOM 985 C C . VAL A 1 127 ? 4.860 -3.136 -7.197 1.00 93.69 127 VAL A C 1
ATOM 987 O O . VAL A 1 127 ? 4.521 -3.590 -6.100 1.00 93.69 127 VAL A O 1
ATOM 990 N N . PHE A 1 128 ? 4.983 -1.827 -7.412 1.00 93.81 128 PHE A N 1
ATOM 991 C CA . PHE A 1 128 ? 4.743 -0.842 -6.367 1.00 93.81 128 PHE A CA 1
ATOM 992 C C . PHE A 1 128 ? 3.301 -0.894 -5.849 1.00 93.81 128 PHE A C 1
ATOM 994 O O . PHE A 1 128 ? 3.083 -0.876 -4.637 1.00 93.81 128 PHE A O 1
ATOM 1001 N N . PHE A 1 129 ? 2.320 -1.042 -6.741 1.00 92.81 129 PHE A N 1
ATOM 1002 C CA . PHE A 1 129 ? 0.912 -1.192 -6.388 1.00 92.81 129 PHE A CA 1
ATOM 1003 C C . PHE A 1 129 ? 0.660 -2.404 -5.473 1.00 92.81 129 PHE A C 1
ATOM 1005 O O . PHE A 1 129 ? 0.035 -2.247 -4.420 1.00 92.81 129 PHE A O 1
ATOM 1012 N N . PHE A 1 130 ? 1.205 -3.587 -5.786 1.00 91.81 130 PHE A N 1
ATOM 1013 C CA . PHE A 1 130 ? 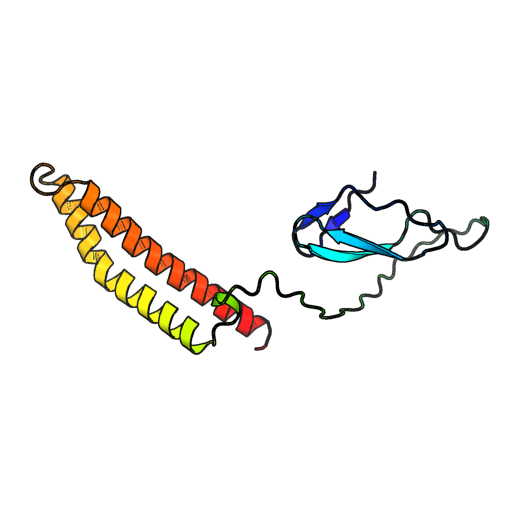1.057 -4.770 -4.918 1.00 91.81 130 PHE A CA 1
ATOM 1014 C C . PHE A 1 130 ? 1.733 -4.599 -3.559 1.00 91.81 130 PHE A C 1
ATOM 1016 O O . PHE A 1 130 ? 1.176 -4.999 -2.532 1.00 91.81 130 PHE A O 1
ATOM 1023 N N . ILE A 1 131 ? 2.903 -3.959 -3.522 1.00 91.06 131 ILE A N 1
ATOM 1024 C CA . ILE A 1 131 ? 3.593 -3.660 -2.264 1.00 91.06 131 ILE A CA 1
ATOM 1025 C C . ILE A 1 131 ? 2.762 -2.684 -1.422 1.00 91.06 131 ILE A C 1
ATOM 1027 O O . ILE A 1 131 ? 2.627 -2.876 -0.211 1.00 91.06 131 ILE A O 1
ATOM 1031 N N . LEU A 1 132 ? 2.169 -1.654 -2.034 1.00 91.75 132 LEU A N 1
ATOM 1032 C CA . LEU A 1 132 ? 1.293 -0.715 -1.336 1.00 91.75 132 LEU A CA 1
ATOM 1033 C C . LEU A 1 132 ? 0.037 -1.395 -0.789 1.00 91.75 132 LEU A C 1
ATOM 1035 O O . LEU A 1 132 ? -0.295 -1.170 0.375 1.00 91.75 132 LEU A O 1
ATOM 1039 N N . LEU A 1 133 ? -0.610 -2.268 -1.566 1.00 89.31 133 LEU A N 1
ATOM 1040 C CA . LEU A 1 133 ? -1.737 -3.078 -1.094 1.00 89.31 133 LEU A CA 1
ATOM 1041 C C . LEU A 1 133 ? -1.347 -3.943 0.111 1.00 89.31 133 LEU A C 1
ATOM 1043 O O . LEU A 1 133 ? -2.046 -3.951 1.128 1.00 89.31 133 LEU A O 1
ATOM 1047 N N . ALA A 1 134 ? -0.195 -4.615 0.050 1.00 90.06 134 ALA A N 1
ATOM 1048 C CA . ALA A 1 134 ? 0.304 -5.425 1.157 1.00 90.06 134 ALA A CA 1
ATOM 1049 C C . ALA A 1 134 ? 0.590 -4.582 2.412 1.00 90.06 134 ALA A C 1
ATOM 1051 O O . ALA A 1 134 ? 0.280 -5.001 3.535 1.00 90.06 134 ALA A O 1
ATOM 1052 N N . ARG A 1 135 ? 1.131 -3.366 2.245 1.00 90.75 135 ARG A N 1
ATOM 1053 C CA . ARG A 1 135 ? 1.362 -2.424 3.353 1.00 90.75 135 ARG A CA 1
ATOM 1054 C C 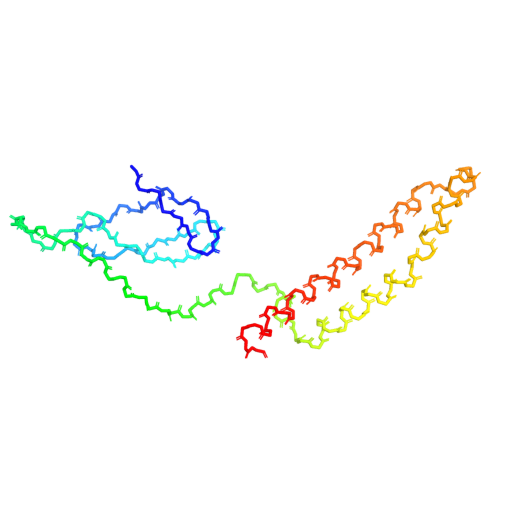. ARG A 1 135 ? 0.059 -1.894 3.936 1.00 90.75 135 ARG A C 1
ATOM 1056 O O . ARG A 1 135 ? -0.054 -1.842 5.159 1.00 90.75 135 ARG A O 1
ATOM 1063 N N . ALA A 1 136 ? -0.910 -1.529 3.101 1.00 87.69 136 ALA A N 1
ATOM 1064 C CA . ALA A 1 136 ? -2.225 -1.067 3.538 1.00 87.69 136 ALA A CA 1
ATOM 1065 C C . ALA A 1 136 ? -2.939 -2.154 4.352 1.00 87.69 136 ALA A C 1
ATOM 1067 O O . ALA A 1 136 ? -3.371 -1.899 5.474 1.00 87.69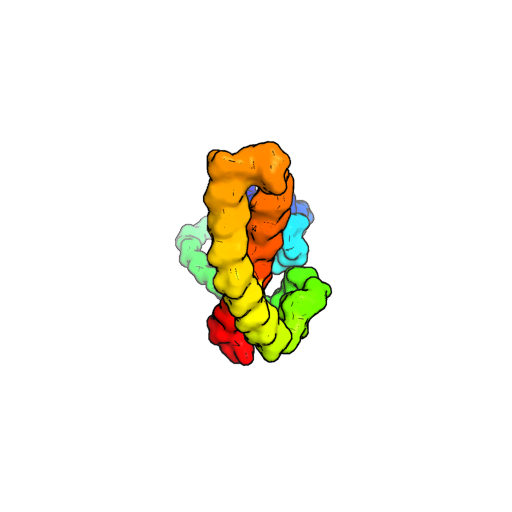 136 ALA A O 1
ATOM 1068 N N . SER A 1 137 ? -2.939 -3.391 3.850 1.00 88.62 137 SER A N 1
ATOM 1069 C CA . SER A 1 137 ? -3.475 -4.550 4.568 1.00 88.62 137 SER A CA 1
ATOM 1070 C C . SER A 1 137 ? -2.756 -4.802 5.903 1.00 88.62 137 SER A C 1
ATOM 1072 O O . SER A 1 137 ? -3.377 -5.038 6.937 1.00 88.62 137 SER A O 1
ATOM 1074 N N . SER A 1 138 ? -1.424 -4.677 5.921 1.00 87.44 138 SER A N 1
ATOM 1075 C CA . SER A 1 138 ? -0.632 -4.836 7.147 1.00 87.44 138 SER A CA 1
ATOM 1076 C C . SER A 1 138 ? -0.933 -3.763 8.194 1.00 87.44 138 SER A C 1
ATOM 1078 O O . SER A 1 138 ? -0.911 -4.059 9.389 1.00 87.44 138 SER A O 1
ATOM 1080 N N . ARG A 1 139 ? -1.182 -2.517 7.768 1.00 87.94 139 ARG A N 1
ATOM 1081 C CA . ARG A 1 139 ? -1.574 -1.423 8.667 1.00 87.94 139 ARG A CA 1
ATOM 1082 C C . ARG A 1 139 ? -2.937 -1.696 9.291 1.00 87.94 139 ARG A C 1
ATOM 1084 O O . ARG A 1 139 ? -3.065 -1.521 10.497 1.00 87.94 139 ARG A O 1
ATOM 1091 N N . GLU A 1 140 ? -3.892 -2.189 8.507 1.00 85.19 140 GLU A N 1
ATOM 1092 C CA . GLU A 1 140 ? -5.229 -2.516 9.007 1.00 85.19 140 GLU A CA 1
ATOM 1093 C C . GLU A 1 140 ? -5.191 -3.662 10.027 1.00 85.19 140 GLU A C 1
ATOM 1095 O O . GLU A 1 140 ? -5.718 -3.529 11.127 1.00 85.19 140 GLU A O 1
ATOM 1100 N N . LEU A 1 141 ? -4.457 -4.745 9.741 1.00 85.38 141 LEU A N 1
ATOM 1101 C CA . LEU A 1 141 ? -4.275 -5.843 10.701 1.00 85.38 141 LEU A CA 1
ATOM 1102 C C . LEU A 1 141 ? -3.588 -5.389 11.999 1.00 85.38 141 LEU A C 1
ATOM 1104 O O . LEU A 1 141 ? -3.943 -5.843 13.084 1.00 85.38 141 LEU A O 1
ATOM 1108 N N . ARG A 1 142 ? -2.594 -4.494 11.907 1.00 86.06 142 ARG A N 1
ATOM 1109 C CA . ARG A 1 142 ? -1.940 -3.918 13.096 1.00 86.06 142 ARG A CA 1
ATOM 1110 C C . ARG A 1 142 ? -2.896 -3.043 13.899 1.00 86.06 142 ARG A C 1
ATOM 1112 O O . ARG A 1 142 ? -2.844 -3.079 15.122 1.00 86.06 142 ARG A O 1
ATOM 1119 N N . LYS A 1 143 ? -3.753 -2.279 13.220 1.00 83.44 143 LYS A N 1
ATOM 1120 C CA . LYS A 1 143 ? -4.770 -1.447 13.859 1.00 83.44 143 LYS A CA 1
ATOM 1121 C C . LYS A 1 143 ? -5.756 -2.308 14.653 1.00 83.44 143 LYS A C 1
ATOM 1123 O O . LYS A 1 143 ? -5.905 -2.067 15.843 1.00 83.44 143 LYS A O 1
ATOM 1128 N N . ARG A 1 144 ? -6.313 -3.364 14.050 1.00 80.94 144 ARG A N 1
ATOM 1129 C CA . ARG A 1 144 ? -7.238 -4.293 14.730 1.00 80.94 144 ARG A CA 1
ATOM 1130 C C . ARG A 1 144 ? -6.606 -4.967 15.949 1.00 80.94 144 ARG A C 1
ATOM 1132 O O . ARG A 1 144 ? -7.180 -4.923 17.031 1.00 80.94 144 ARG A O 1
ATOM 1139 N N . LYS A 1 145 ? -5.355 -5.427 15.809 1.00 81.81 145 LYS A N 1
ATOM 1140 C CA . LYS A 1 145 ? -4.579 -5.984 16.928 1.00 81.81 145 LYS A CA 1
ATOM 1141 C C . LYS A 1 145 ? -4.437 -5.000 18.099 1.00 81.81 145 LYS A C 1
ATOM 1143 O O . LYS A 1 145 ? -4.506 -5.416 19.250 1.00 81.81 145 LYS A O 1
ATOM 1148 N N . ASN A 1 146 ? -4.222 -3.713 17.818 1.00 78.00 146 ASN A N 1
ATOM 1149 C CA . ASN A 1 146 ? -4.113 -2.679 18.853 1.00 78.00 146 ASN A CA 1
ATOM 1150 C C . ASN A 1 146 ? -5.474 -2.311 19.470 1.00 78.00 146 ASN A C 1
ATOM 1152 O O . ASN A 1 146 ? -5.519 -1.855 20.606 1.00 78.00 146 ASN A O 1
ATOM 1156 N N . GLU A 1 147 ? -6.567 -2.513 18.734 1.00 77.88 147 GLU A N 1
ATOM 1157 C CA . GLU A 1 147 ? -7.948 -2.300 19.188 1.00 77.88 147 GLU A CA 1
ATOM 1158 C C . GLU A 1 147 ? -8.522 -3.509 19.954 1.00 77.88 147 GLU A C 1
ATOM 1160 O O . GLU A 1 147 ? -9.653 -3.446 20.430 1.00 77.88 147 GLU A O 1
ATOM 1165 N N . GLY A 1 148 ? -7.757 -4.600 20.097 1.00 69.69 148 GLY A N 1
ATOM 1166 C CA . GLY A 1 148 ? -8.184 -5.800 20.824 1.00 69.69 148 GLY A CA 1
ATOM 1167 C C . GLY A 1 148 ? -9.233 -6.642 20.090 1.00 69.69 148 GLY A C 1
ATOM 1168 O O . GLY A 1 148 ? -9.941 -7.414 20.733 1.00 69.69 148 GLY A O 1
ATOM 1169 N N . ARG A 1 149 ? -9.339 -6.479 18.765 1.00 54.38 149 ARG A N 1
ATOM 1170 C CA . ARG A 1 149 ? -10.102 -7.355 17.864 1.00 54.38 149 ARG A CA 1
ATOM 1171 C C . ARG A 1 149 ? -9.168 -8.357 17.198 1.00 54.38 149 ARG A C 1
ATOM 1173 O O . ARG A 1 149 ? -9.577 -9.532 17.115 1.00 54.38 149 ARG A O 1
#

Radius of gyration: 26.55 Å; chains: 1; bounding box: 50×51×72 Å

Foldseek 3Di:
DDFDADPPPRDTDDDDDDDDLQDQWGWDADPVQRDTDIDGDPSHDNDDDDDDDDDPDDDDDDPPPPCPPRDPPVVLVDDLVVLVVLLVVLVVVLVVLVVVLVVLVVVCVVDVPVHPVVVSVVSVVVSVVSNVSNVVSVVSSVVCVVVVD

Secondary structure (DSSP, 8-state):
---EEPTTT-PEE-------TT-SEEEEE-TTT--EEEEE-TT--SSS---------------------S---TTTTS-HHHHHHHHHHHHHHHHHHHHHHHHHHHHHHH-TTTS-HHHHHHHHHHHHHHHHHHHHHHHHHHHHHHTT-